Protein AF-A0A1I0RWL2-F1 (afdb_monomer)

Radius of gyration: 15.1 Å; Cα contacts (8 Å, |Δi|>4): 136; chains: 1; bounding box: 39×32×34 Å

Mean predicted aligned error: 8.15 Å

pLDDT: mean 79.12, std 17.69, range [33.78, 93.69]

Structure (mmCIF, N/CA/C/O backbone):
data_AF-A0A1I0RWL2-F1
#
_entry.id   AF-A0A1I0RWL2-F1
#
loop_
_atom_site.group_PDB
_atom_site.id
_atom_site.type_symbol
_atom_site.label_atom_id
_atom_site.label_alt_id
_atom_site.label_comp_id
_atom_site.label_asym_id
_atom_site.label_entity_id
_atom_site.label_seq_id
_atom_site.pdbx_PDB_ins_code
_atom_site.Cartn_x
_atom_site.Cartn_y
_atom_site.Cartn_z
_atom_site.occupancy
_atom_site.B_iso_or_equiv
_atom_site.auth_seq_id
_atom_site.auth_comp_id
_atom_site.auth_asym_id
_atom_site.auth_atom_id
_atom_site.pdbx_PDB_model_num
ATOM 1 N N . MET A 1 1 ? -4.035 4.184 11.858 1.00 72.19 1 MET A N 1
ATOM 2 C CA . MET A 1 1 ? -5.159 3.226 11.828 1.00 72.19 1 MET A CA 1
ATOM 3 C C . MET A 1 1 ? -6.503 3.917 11.755 1.00 72.19 1 MET A C 1
ATOM 5 O O . MET A 1 1 ? -7.321 3.456 10.974 1.00 72.19 1 MET A O 1
ATOM 9 N N . GLU A 1 2 ? -6.688 5.048 12.435 1.00 80.25 2 GLU A N 1
ATOM 10 C CA . GLU A 1 2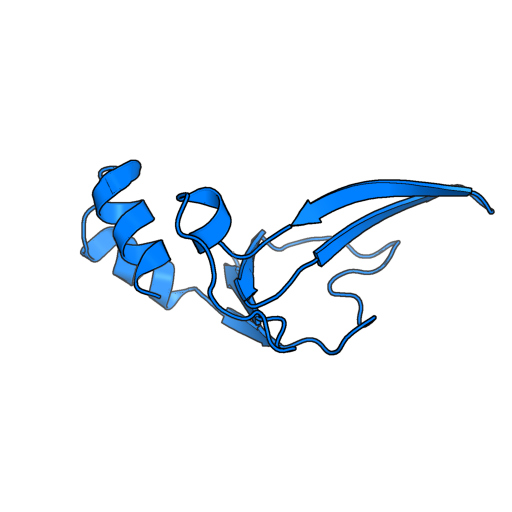 ? -7.888 5.895 12.310 1.00 80.25 2 GLU A CA 1
ATOM 11 C C . GLU A 1 2 ? -8.362 6.115 10.867 1.00 80.25 2 GLU A C 1
ATOM 13 O O . GLU A 1 2 ? -9.525 5.894 10.557 1.00 80.25 2 GLU A O 1
ATOM 18 N N . SER A 1 3 ? -7.453 6.442 9.943 1.00 80.88 3 SER A N 1
ATOM 19 C CA . SER A 1 3 ? -7.794 6.644 8.528 1.00 80.88 3 SER A CA 1
ATOM 20 C C . SER A 1 3 ? -8.419 5.408 7.865 1.00 80.88 3 SER A C 1
ATOM 22 O O . SER A 1 3 ? -9.293 5.543 7.019 1.00 80.88 3 SER A O 1
ATOM 24 N N . LEU A 1 4 ? -8.012 4.194 8.248 1.00 83.19 4 LEU A N 1
ATOM 25 C CA . LEU A 1 4 ? -8.606 2.963 7.714 1.00 83.19 4 LEU A CA 1
ATOM 26 C C . LEU A 1 4 ? -9.983 2.693 8.307 1.00 83.19 4 LEU A C 1
ATOM 28 O O . LEU A 1 4 ? -10.878 2.298 7.570 1.00 83.19 4 LEU A O 1
ATOM 32 N N . ILE A 1 5 ? -10.161 2.936 9.606 1.00 86.44 5 ILE A N 1
ATOM 33 C CA . ILE A 1 5 ? -11.477 2.830 10.246 1.00 86.44 5 ILE A CA 1
ATOM 34 C C . ILE A 1 5 ? -12.437 3.817 9.576 1.00 86.44 5 ILE A C 1
ATOM 36 O O . ILE A 1 5 ? -13.505 3.417 9.126 1.00 86.44 5 ILE A O 1
ATO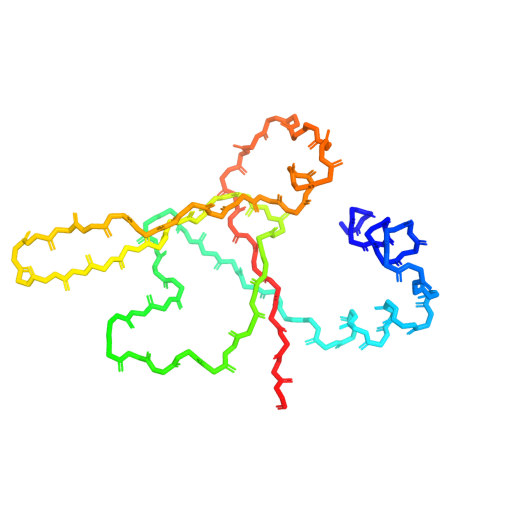M 40 N N . ALA A 1 6 ? -12.012 5.073 9.404 1.00 85.56 6 ALA A N 1
ATOM 41 C CA . ALA A 1 6 ? -12.788 6.112 8.733 1.00 85.56 6 ALA A CA 1
ATOM 42 C C . ALA A 1 6 ? -13.119 5.767 7.270 1.00 85.56 6 ALA A C 1
ATOM 44 O O . ALA A 1 6 ? -14.209 6.082 6.793 1.00 85.56 6 ALA A O 1
ATOM 45 N N . LEU A 1 7 ? -12.208 5.103 6.550 1.00 85.56 7 LEU A N 1
ATOM 46 C CA . LEU A 1 7 ? -12.488 4.596 5.208 1.00 85.56 7 LEU A CA 1
ATOM 47 C C . LEU A 1 7 ? -13.598 3.534 5.246 1.00 85.56 7 LEU A C 1
ATOM 49 O O . LEU A 1 7 ? -14.560 3.637 4.488 1.00 85.56 7 LEU A O 1
ATOM 53 N N . PHE A 1 8 ? -13.481 2.538 6.126 1.00 88.50 8 PHE A N 1
ATOM 54 C CA . PHE A 1 8 ? -14.438 1.434 6.226 1.00 88.50 8 PHE A CA 1
ATOM 55 C C . PHE A 1 8 ? -15.831 1.928 6.616 1.00 88.50 8 PHE A C 1
ATOM 57 O O . PHE A 1 8 ? -16.789 1.701 5.878 1.00 88.50 8 PHE A O 1
ATOM 64 N N . THR A 1 9 ? -15.927 2.665 7.720 1.00 87.56 9 THR A N 1
ATOM 65 C CA . THR A 1 9 ? -17.213 3.088 8.284 1.00 87.56 9 THR A CA 1
ATOM 66 C C . THR A 1 9 ? -17.804 4.297 7.577 1.00 87.56 9 THR A C 1
ATOM 68 O O . THR A 1 9 ? -19.017 4.380 7.413 1.00 87.56 9 THR A O 1
ATOM 71 N N . GLY A 1 10 ? -16.967 5.223 7.108 1.00 85.62 10 GLY A N 1
ATOM 72 C CA . GLY A 1 10 ? -17.426 6.476 6.514 1.00 85.62 10 GLY A CA 1
ATOM 73 C C . GLY A 1 10 ? -17.626 6.424 5.001 1.00 85.62 10 GLY A C 1
ATOM 74 O O . GLY A 1 10 ? -18.580 7.004 4.490 1.00 85.62 10 GLY A O 1
ATOM 75 N N . LYS A 1 11 ? -16.722 5.774 4.259 1.00 84.94 11 LYS A N 1
ATOM 76 C CA . LYS A 1 11 ? -16.737 5.796 2.781 1.00 84.94 11 LYS A CA 1
ATOM 77 C C . LYS A 1 11 ? -17.275 4.513 2.168 1.00 84.94 11 LYS A C 1
ATOM 79 O O . LYS A 1 11 ? -17.933 4.580 1.136 1.00 84.94 11 LYS A O 1
ATOM 84 N N . LEU A 1 12 ? -16.974 3.368 2.775 1.00 88.25 12 LEU A N 1
ATOM 85 C CA . LEU A 1 12 ? -17.364 2.060 2.248 1.00 88.25 12 LEU A CA 1
ATOM 86 C C . LEU A 1 12 ? -18.694 1.557 2.823 1.00 88.25 12 LEU A C 1
ATOM 88 O O . LEU A 1 12 ? -19.232 0.581 2.310 1.00 88.25 12 LEU A O 1
ATOM 92 N N . GLY A 1 13 ? -19.225 2.209 3.865 1.00 90.31 13 GLY A N 1
ATOM 93 C CA . GLY A 1 13 ? -20.468 1.798 4.526 1.00 90.31 13 GLY A CA 1
ATOM 94 C C . GLY A 1 13 ? -20.359 0.444 5.235 1.00 90.31 13 GLY A C 1
ATOM 95 O O . GLY A 1 13 ? -21.364 -0.237 5.414 1.00 90.31 13 GLY A O 1
ATOM 96 N N . LEU A 1 14 ? -19.141 0.036 5.601 1.00 93.69 14 LEU A N 1
ATOM 97 C CA . LEU A 1 14 ? -18.860 -1.204 6.316 1.00 93.69 14 LEU A CA 1
ATOM 98 C C . LEU A 1 14 ? -18.849 -0.947 7.821 1.00 93.69 14 LEU A C 1
ATOM 100 O O . LEU A 1 14 ? -18.351 0.077 8.279 1.00 93.69 14 LEU A O 1
ATOM 104 N N . ASP A 1 15 ? -19.364 -1.886 8.605 1.00 93.12 15 ASP A N 1
ATOM 105 C CA . ASP A 1 15 ? -19.355 -1.749 10.061 1.00 93.12 15 ASP A CA 1
ATOM 106 C C . ASP A 1 15 ? -17.993 -2.103 10.695 1.00 93.12 15 ASP A C 1
ATOM 108 O O . ASP A 1 15 ? -17.024 -2.509 10.041 1.00 93.12 15 ASP A O 1
ATOM 112 N N . GLN A 1 16 ? -17.944 -1.958 12.018 1.00 89.94 16 GLN A N 1
ATOM 113 C CA . GLN A 1 16 ? -16.773 -2.253 12.833 1.00 89.94 16 GLN A CA 1
ATOM 114 C C . GLN A 1 16 ? -16.330 -3.726 12.743 1.00 89.94 16 GLN A C 1
ATOM 116 O O . GLN A 1 16 ? -15.130 -3.993 12.684 1.00 89.94 16 GLN A O 1
ATOM 121 N N . ASN A 1 17 ? -17.259 -4.684 12.657 1.00 93.69 17 ASN A N 1
ATOM 122 C CA . ASN A 1 17 ? -16.921 -6.109 12.569 1.00 93.69 17 ASN A CA 1
ATOM 123 C C . ASN A 1 17 ? -16.214 -6.440 11.248 1.00 93.69 17 ASN A C 1
ATOM 125 O O . ASN A 1 17 ? -15.272 -7.243 11.224 1.00 93.69 17 ASN A O 1
ATOM 129 N N . HIS A 1 18 ? -16.630 -5.813 10.143 1.00 93.06 18 HIS A N 1
ATOM 130 C CA . HIS A 1 18 ? -15.935 -5.943 8.860 1.00 93.06 18 HIS A CA 1
ATOM 131 C C . HIS A 1 18 ? -14.505 -5.405 8.953 1.00 93.06 18 HIS A C 1
ATOM 133 O O . HIS A 1 18 ? -13.570 -6.050 8.468 1.00 93.06 18 HIS A O 1
ATOM 139 N N . PHE A 1 19 ? -14.322 -4.251 9.604 1.00 90.88 19 PHE A N 1
ATOM 140 C CA . PHE A 1 19 ? -12.997 -3.682 9.831 1.00 90.88 19 PHE A CA 1
ATOM 141 C C . PHE A 1 19 ? -12.124 -4.599 10.694 1.00 90.88 19 PHE A C 1
ATOM 143 O O . PHE A 1 19 ? -10.984 -4.859 10.323 1.00 90.88 19 PHE A O 1
ATOM 150 N N . GLU A 1 20 ? -12.638 -5.142 11.795 1.00 92.19 20 GLU A N 1
ATOM 151 C CA . GLU A 1 20 ? -11.885 -6.049 12.672 1.00 92.19 20 GLU A CA 1
ATOM 152 C C . GLU A 1 20 ? -11.473 -7.334 11.950 1.00 92.19 20 GLU A C 1
ATOM 154 O O . GLU A 1 20 ? -10.323 -7.769 12.037 1.00 92.19 20 GLU A O 1
ATOM 159 N N . THR A 1 21 ? -12.379 -7.892 11.146 1.00 92.44 21 THR A N 1
ATOM 160 C CA . THR A 1 21 ? -12.128 -9.073 10.310 1.00 92.44 21 THR A CA 1
ATOM 161 C C . THR A 1 21 ? -11.039 -8.818 9.264 1.00 92.44 21 THR A C 1
ATOM 163 O O . THR A 1 21 ? -10.215 -9.695 8.975 1.00 92.44 21 THR A O 1
ATOM 166 N N . PHE A 1 22 ? -11.027 -7.620 8.680 1.00 90.00 22 PHE A N 1
ATOM 167 C CA . PHE A 1 22 ? -9.977 -7.171 7.772 1.00 90.00 22 PHE A CA 1
ATOM 168 C C . PHE A 1 22 ? -8.656 -6.970 8.522 1.00 90.00 22 PHE A C 1
ATOM 170 O O . PHE A 1 22 ? -7.635 -7.541 8.137 1.00 90.00 22 PHE A O 1
ATOM 177 N N . TYR A 1 23 ? -8.693 -6.224 9.627 1.00 88.56 23 TYR A N 1
ATOM 178 C CA . TYR A 1 23 ? -7.542 -5.867 10.448 1.00 88.56 23 TYR A CA 1
ATOM 179 C C . TYR A 1 23 ? -6.829 -7.092 11.025 1.00 88.56 23 TYR A C 1
ATOM 181 O O . TYR A 1 23 ? -5.605 -7.132 11.054 1.00 88.56 23 TYR A O 1
ATOM 189 N N . ALA A 1 24 ? -7.555 -8.144 11.398 1.00 91.31 24 ALA A N 1
ATOM 190 C CA . ALA A 1 24 ? -6.955 -9.379 11.899 1.00 91.31 24 ALA A CA 1
ATOM 191 C C . ALA A 1 24 ? -6.060 -10.102 10.869 1.00 91.31 24 ALA A C 1
ATOM 193 O O . ALA A 1 24 ? -5.190 -10.885 11.248 1.00 91.31 24 ALA A O 1
ATOM 194 N N . ARG A 1 25 ? -6.250 -9.855 9.564 1.00 90.31 25 ARG A N 1
ATOM 195 C CA . ARG A 1 25 ? -5.459 -10.477 8.481 1.00 90.31 25 ARG A CA 1
ATOM 196 C C . ARG A 1 25 ? -4.278 -9.630 8.023 1.00 90.31 25 ARG A C 1
ATOM 198 O O . ARG A 1 25 ? -3.473 -10.087 7.211 1.00 90.31 25 ARG A O 1
ATOM 205 N N . LEU A 1 26 ? -4.189 -8.407 8.525 1.00 88.25 26 LEU A N 1
ATOM 206 C CA . LEU A 1 26 ? -3.204 -7.425 8.127 1.00 88.25 26 LEU A CA 1
ATOM 207 C C . LEU A 1 26 ? -1.820 -7.758 8.687 1.00 88.25 26 LEU A C 1
ATOM 209 O O . LEU A 1 26 ? -1.627 -7.917 9.890 1.00 88.25 26 LEU A O 1
ATOM 213 N N . LYS A 1 27 ? -0.824 -7.807 7.801 1.00 88.81 27 LYS A N 1
ATOM 214 C CA . LYS A 1 27 ? 0.586 -7.973 8.168 1.00 88.81 27 LYS A CA 1
ATOM 215 C C . LYS A 1 27 ? 1.392 -6.742 7.835 1.00 88.81 27 LYS A C 1
ATOM 217 O O . LYS A 1 27 ? 1.438 -6.332 6.681 1.00 88.81 27 LYS A O 1
ATOM 222 N N . THR A 1 28 ? 2.092 -6.227 8.831 1.00 89.06 28 THR A N 1
ATOM 223 C CA . THR A 1 28 ? 2.900 -5.024 8.696 1.00 89.06 28 THR A CA 1
ATOM 224 C C . THR A 1 28 ? 4.313 -5.338 8.197 1.00 89.06 28 THR A C 1
ATOM 226 O O . THR A 1 28 ? 5.004 -6.175 8.776 1.00 89.06 28 THR A O 1
ATOM 229 N N . LYS A 1 29 ? 4.779 -4.647 7.151 1.00 88.62 29 LYS A N 1
ATOM 230 C CA . LYS A 1 29 ? 6.150 -4.745 6.629 1.00 88.62 29 LYS A CA 1
ATOM 231 C C . LYS A 1 29 ? 6.799 -3.368 6.547 1.00 88.62 29 LYS A C 1
ATOM 233 O O . LYS A 1 29 ? 6.289 -2.480 5.868 1.00 88.62 29 LYS A O 1
ATOM 238 N N . SER A 1 30 ? 7.946 -3.231 7.209 1.00 91.25 30 SER A N 1
ATOM 239 C CA . SER A 1 30 ? 8.761 -2.016 7.181 1.00 91.25 30 SER A CA 1
ATOM 240 C C . SER A 1 30 ? 9.895 -2.142 6.172 1.00 91.25 30 SER A C 1
ATOM 242 O O . SER A 1 30 ? 10.600 -3.148 6.175 1.00 91.25 30 SER A O 1
ATOM 244 N N . LEU A 1 31 ? 10.086 -1.125 5.329 1.00 89.81 31 LEU A N 1
ATOM 245 C CA . LEU A 1 31 ? 11.151 -1.091 4.317 1.00 89.81 31 LEU A CA 1
ATOM 246 C C . LEU A 1 31 ? 12.001 0.177 4.429 1.00 89.81 31 LEU A C 1
ATOM 248 O O . LEU A 1 31 ? 11.490 1.275 4.673 1.00 89.81 31 LEU A O 1
ATOM 252 N N . LYS A 1 32 ? 13.308 0.049 4.194 1.00 92.06 32 LYS A N 1
ATOM 253 C CA . LYS A 1 32 ? 14.227 1.193 4.136 1.00 92.06 32 LYS A CA 1
ATOM 254 C C . LYS A 1 32 ? 14.067 1.963 2.821 1.00 92.06 32 LYS A C 1
ATOM 256 O O . LYS A 1 32 ? 13.521 1.484 1.823 1.00 92.06 32 LYS A O 1
ATOM 261 N N . LYS A 1 33 ? 14.563 3.204 2.788 1.00 88.19 33 LYS A N 1
ATOM 262 C CA . LYS A 1 33 ? 14.617 3.991 1.545 1.00 88.19 33 LYS A CA 1
ATOM 263 C C . LYS A 1 33 ? 15.417 3.213 0.489 1.00 88.19 33 LYS A C 1
ATOM 265 O O . LYS A 1 33 ? 16.486 2.702 0.794 1.00 88.19 33 LYS A O 1
ATOM 270 N N . LYS A 1 34 ? 14.901 3.178 -0.746 1.00 87.81 34 LYS A N 1
ATOM 271 C CA . LYS A 1 34 ? 15.429 2.407 -1.892 1.00 87.81 34 LYS A CA 1
ATOM 272 C C . LYS A 1 34 ? 15.337 0.877 -1.766 1.00 87.81 34 LYS A C 1
ATOM 274 O O . LYS A 1 34 ? 15.759 0.180 -2.681 1.00 87.81 34 LYS A O 1
ATOM 279 N N . GLU A 1 35 ? 14.745 0.345 -0.700 1.00 91.75 35 GLU A N 1
ATOM 280 C CA . GLU A 1 35 ? 14.452 -1.084 -0.613 1.00 91.75 35 GLU A CA 1
ATOM 281 C C . GLU A 1 35 ? 13.213 -1.431 -1.453 1.00 91.75 35 GLU A C 1
ATOM 283 O O . GLU A 1 35 ? 12.228 -0.685 -1.475 1.00 91.75 35 GLU A O 1
ATOM 288 N N . SER A 1 36 ? 13.286 -2.549 -2.178 1.00 88.88 36 SER A N 1
ATOM 289 C CA . SER A 1 36 ? 12.221 -3.007 -3.074 1.00 88.88 36 SER A CA 1
ATOM 290 C C . SER A 1 36 ? 11.251 -3.918 -2.331 1.00 88.88 36 SER A C 1
ATOM 292 O O . SER A 1 36 ? 11.670 -4.891 -1.707 1.00 88.88 36 SER A O 1
ATOM 294 N N . LEU A 1 37 ? 9.955 -3.617 -2.421 1.00 90.00 37 LEU A N 1
ATOM 295 C CA . LEU A 1 37 ? 8.900 -4.476 -1.881 1.00 90.00 37 LEU A CA 1
ATOM 296 C C . LEU A 1 37 ? 8.754 -5.764 -2.699 1.00 90.00 37 LEU A C 1
ATOM 298 O O . LEU A 1 37 ? 8.680 -6.856 -2.140 1.00 90.00 37 LEU A O 1
ATOM 302 N N . ILE A 1 38 ? 8.736 -5.598 -4.017 1.00 89.31 38 ILE A N 1
ATOM 303 C CA . ILE A 1 38 ? 8.732 -6.653 -5.018 1.00 89.31 38 ILE A CA 1
ATOM 304 C C . ILE A 1 38 ? 9.835 -6.346 -6.026 1.00 89.31 38 ILE A C 1
ATOM 306 O O . ILE A 1 38 ? 10.191 -5.182 -6.224 1.00 89.31 38 ILE A O 1
ATOM 310 N N . ARG A 1 39 ? 10.417 -7.390 -6.607 1.00 87.06 39 ARG A N 1
ATOM 311 C CA . ARG A 1 39 ? 11.459 -7.280 -7.626 1.00 87.06 39 ARG A CA 1
ATOM 312 C C . ARG A 1 39 ? 10.942 -7.835 -8.944 1.00 87.06 39 ARG A C 1
ATOM 314 O O . ARG A 1 39 ? 10.024 -8.651 -8.951 1.00 87.06 39 ARG A O 1
ATOM 321 N N . GLU A 1 40 ? 11.549 -7.389 -10.033 1.00 85.50 40 GLU A N 1
ATOM 322 C CA . GLU A 1 40 ? 11.315 -7.945 -11.362 1.00 85.50 40 GLU A CA 1
ATOM 323 C C . GLU A 1 40 ? 11.459 -9.476 -11.351 1.00 85.50 40 GLU A C 1
ATOM 325 O O . GLU A 1 40 ? 12.297 -10.026 -10.633 1.00 85.50 40 GLU A O 1
ATOM 330 N N . GLY A 1 41 ? 10.584 -10.160 -12.090 1.00 86.50 41 GLY A N 1
ATOM 331 C CA . GLY A 1 41 ? 10.519 -11.622 -12.135 1.00 86.50 41 GLY A CA 1
ATOM 332 C C . GLY A 1 41 ? 9.841 -12.287 -10.928 1.00 86.50 41 GLY A C 1
ATOM 333 O O . GLY A 1 41 ? 9.558 -13.481 -10.987 1.00 86.50 41 GLY A O 1
ATOM 334 N N . ALA A 1 42 ? 9.535 -11.558 -9.848 1.00 87.38 42 ALA A N 1
ATOM 335 C CA . ALA A 1 42 ? 8.792 -12.113 -8.719 1.00 87.38 42 ALA A CA 1
ATOM 336 C C . ALA A 1 42 ? 7.275 -12.056 -8.954 1.00 87.38 42 ALA A C 1
ATOM 338 O O . ALA A 1 42 ? 6.735 -11.051 -9.415 1.00 87.38 42 ALA A O 1
ATOM 339 N N . VAL A 1 43 ? 6.569 -13.115 -8.557 1.00 88.25 43 VAL A N 1
ATOM 340 C CA . VAL A 1 43 ? 5.101 -13.124 -8.547 1.00 88.25 43 VAL A CA 1
ATOM 341 C C . VAL A 1 43 ? 4.599 -12.287 -7.370 1.00 88.25 43 VAL A C 1
ATOM 343 O O . VAL A 1 43 ? 4.908 -12.579 -6.213 1.00 88.25 43 VAL A O 1
ATOM 346 N N . CYS A 1 44 ? 3.796 -11.259 -7.656 1.00 84.75 44 CYS A N 1
ATOM 347 C CA . CYS A 1 44 ? 3.063 -10.524 -6.629 1.00 84.75 44 CYS A CA 1
ATOM 348 C C . CYS A 1 44 ? 1.839 -11.340 -6.214 1.00 84.75 44 CYS A C 1
ATOM 350 O O . CYS A 1 44 ? 0.827 -11.341 -6.909 1.00 84.75 44 CYS A O 1
ATOM 352 N N . ASN A 1 45 ? 1.917 -12.043 -5.090 1.00 87.56 45 ASN A N 1
ATOM 353 C CA . ASN A 1 45 ? 0.780 -12.784 -4.546 1.00 87.56 45 ASN A CA 1
ATOM 354 C C . ASN A 1 45 ? 0.020 -11.989 -3.480 1.00 87.56 45 ASN A C 1
ATOM 356 O O . ASN A 1 45 ? -0.721 -12.593 -2.711 1.00 87.56 45 ASN A O 1
ATOM 360 N N . PHE A 1 46 ? 0.219 -10.664 -3.431 1.00 85.62 46 PHE A N 1
ATOM 361 C CA . PHE A 1 46 ? -0.116 -9.855 -2.276 1.00 85.62 46 PHE A CA 1
ATOM 362 C C . PHE A 1 46 ? -0.836 -8.537 -2.619 1.00 85.62 46 PHE A C 1
ATOM 364 O O . PHE A 1 46 ? -0.553 -7.927 -3.644 1.00 85.62 46 PHE A O 1
ATOM 371 N N . ILE A 1 47 ? -1.737 -8.059 -1.747 1.00 85.69 47 ILE A N 1
ATOM 372 C CA . ILE A 1 47 ? -2.356 -6.722 -1.843 1.00 85.69 47 ILE A CA 1
ATOM 373 C C . ILE A 1 47 ? -1.887 -5.878 -0.667 1.00 85.69 47 ILE A C 1
ATOM 375 O O . ILE A 1 47 ? -2.097 -6.259 0.484 1.00 85.69 47 ILE A O 1
ATOM 379 N N . ALA A 1 48 ? -1.278 -4.729 -0.947 1.00 87.06 48 ALA A N 1
ATOM 380 C CA . ALA A 1 48 ? -0.794 -3.835 0.091 1.00 87.06 48 ALA A CA 1
ATOM 381 C C . ALA A 1 48 ? -1.212 -2.388 -0.152 1.00 87.06 48 ALA A C 1
ATOM 383 O O . ALA A 1 48 ? -1.324 -1.936 -1.289 1.00 87.06 48 ALA A O 1
ATOM 384 N N . PHE A 1 49 ? -1.373 -1.658 0.944 1.00 87.12 49 PHE A N 1
ATOM 385 C CA . PHE A 1 49 ? -1.488 -0.206 0.947 1.00 87.12 49 PHE A CA 1
ATOM 386 C C . PHE A 1 49 ? -0.360 0.394 1.786 1.00 87.12 49 PHE A C 1
ATOM 388 O O . PHE A 1 49 ? 0.222 -0.274 2.647 1.00 87.12 49 PHE A O 1
ATOM 395 N N . VAL A 1 50 ? -0.053 1.664 1.535 1.00 87.94 50 VAL A N 1
ATOM 396 C CA . VAL A 1 50 ? 0.945 2.409 2.300 1.00 87.94 50 VAL A CA 1
ATOM 397 C C . VAL A 1 50 ? 0.264 2.981 3.538 1.00 87.94 50 VAL A C 1
ATOM 399 O O . VAL A 1 50 ? -0.663 3.782 3.442 1.00 87.94 50 VAL A O 1
ATOM 402 N N . SER A 1 51 ? 0.704 2.569 4.719 1.00 85.25 51 SER A N 1
ATOM 403 C CA . SER A 1 51 ? 0.244 3.159 5.978 1.00 85.25 51 SER A CA 1
ATOM 404 C C . SER A 1 51 ? 1.135 4.309 6.448 1.00 85.25 51 SER A C 1
ATOM 406 O O . SER A 1 51 ? 0.697 5.113 7.261 1.00 85.25 51 SER A O 1
ATOM 408 N N . SER A 1 52 ? 2.371 4.402 5.948 1.00 86.12 52 SER A N 1
ATOM 409 C CA . SER A 1 52 ? 3.241 5.575 6.095 1.00 86.12 52 SER A CA 1
ATOM 410 C C . SER A 1 52 ? 4.323 5.578 5.013 1.00 86.12 52 SER A C 1
ATOM 412 O O . SER A 1 52 ? 4.776 4.510 4.589 1.00 86.12 52 SER A O 1
ATOM 414 N N . GLY A 1 53 ? 4.735 6.766 4.563 1.00 87.38 53 GLY A N 1
ATOM 415 C CA . GLY A 1 53 ? 5.778 6.966 3.556 1.00 87.38 53 GLY A CA 1
ATOM 416 C C . GLY A 1 53 ? 5.265 7.004 2.112 1.00 87.38 53 GLY A C 1
ATOM 417 O O . GLY A 1 53 ? 4.134 7.395 1.843 1.00 87.38 53 GLY A O 1
ATOM 418 N N . THR A 1 54 ? 6.132 6.636 1.163 1.00 88.75 54 THR A N 1
ATOM 419 C CA . T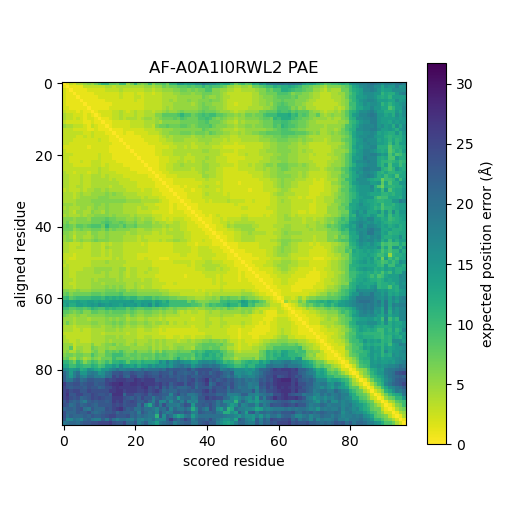HR A 1 54 ? 5.825 6.687 -0.278 1.00 88.75 54 THR A CA 1
ATOM 420 C C . THR A 1 54 ? 6.501 5.541 -1.025 1.00 88.75 54 THR A C 1
ATOM 422 O O . THR A 1 54 ? 7.668 5.199 -0.767 1.00 88.75 54 THR A O 1
ATOM 425 N N . PHE A 1 55 ? 5.788 4.964 -1.985 1.00 90.94 55 PHE A N 1
ATOM 426 C CA . PHE A 1 55 ? 6.310 3.997 -2.944 1.00 90.94 55 PHE A CA 1
ATOM 427 C C . PHE A 1 55 ? 6.221 4.528 -4.365 1.00 90.94 55 PHE A C 1
ATOM 429 O O . PHE A 1 55 ? 5.435 5.413 -4.670 1.00 90.94 55 PHE A O 1
ATOM 436 N N . ARG A 1 56 ? 7.056 3.954 -5.223 1.00 91.44 56 ARG A N 1
ATOM 437 C CA . ARG A 1 56 ? 7.050 4.172 -6.663 1.00 91.44 56 ARG A CA 1
ATOM 438 C C . ARG A 1 56 ? 7.074 2.801 -7.319 1.00 91.44 56 ARG A C 1
ATOM 440 O O . ARG A 1 56 ? 7.952 2.007 -6.966 1.00 91.44 56 ARG A O 1
ATOM 447 N N . SER A 1 57 ? 6.148 2.529 -8.230 1.00 90.56 57 SER A N 1
ATOM 448 C CA . SER A 1 57 ? 6.266 1.415 -9.172 1.00 90.56 57 SER A CA 1
ATOM 449 C C . SER A 1 57 ? 6.847 1.929 -10.482 1.00 90.56 57 SER A C 1
ATOM 451 O O . SER A 1 57 ? 6.585 3.052 -10.914 1.00 90.56 57 SER A O 1
ATOM 453 N N . TYR A 1 58 ? 7.687 1.112 -11.096 1.00 89.88 58 TYR A N 1
ATOM 454 C CA . TYR A 1 58 ? 8.297 1.400 -12.382 1.00 89.88 58 TYR A CA 1
ATOM 455 C C . TYR A 1 58 ? 8.454 0.093 -13.150 1.00 89.88 58 TYR A C 1
ATOM 457 O O . TYR A 1 58 ? 8.553 -0.978 -12.545 1.00 89.88 58 TYR A O 1
ATOM 465 N N . ILE A 1 59 ? 8.458 0.199 -14.471 1.00 87.75 59 ILE A N 1
ATOM 466 C CA . ILE A 1 59 ? 8.714 -0.898 -15.398 1.00 87.75 59 ILE A CA 1
ATOM 467 C C . ILE A 1 59 ? 10.048 -0.601 -16.068 1.00 87.75 59 ILE A C 1
ATOM 469 O O . ILE A 1 59 ? 10.303 0.534 -16.477 1.00 87.75 59 ILE A O 1
ATOM 473 N N . ARG A 1 60 ? 10.902 -1.616 -16.158 1.00 86.31 60 ARG A N 1
ATOM 474 C CA . ARG A 1 60 ? 12.163 -1.532 -16.884 1.00 86.31 60 ARG A CA 1
ATOM 475 C C . ARG A 1 60 ? 12.040 -2.302 -18.190 1.00 86.31 60 ARG A C 1
ATOM 477 O O . ARG A 1 60 ? 11.539 -3.423 -18.190 1.00 86.31 60 ARG A O 1
ATOM 484 N N . ASN A 1 61 ? 12.499 -1.700 -19.278 1.00 86.44 61 ASN A N 1
ATOM 485 C CA . ASN A 1 61 ? 12.653 -2.357 -20.567 1.00 86.44 61 ASN A CA 1
ATOM 486 C C . ASN A 1 61 ? 14.072 -2.078 -21.072 1.00 86.44 61 ASN A C 1
ATOM 488 O O . ASN A 1 61 ? 14.367 -0.968 -21.503 1.00 86.44 61 ASN A O 1
ATOM 492 N N . ASN A 1 62 ? 14.959 -3.072 -20.983 1.00 86.31 62 ASN A N 1
ATOM 493 C CA . ASN A 1 62 ? 16.395 -2.910 -21.231 1.00 86.31 62 ASN A CA 1
ATOM 494 C C . ASN A 1 62 ? 17.010 -1.783 -20.372 1.00 86.31 62 ASN A C 1
ATOM 496 O O . ASN A 1 62 ? 17.034 -1.896 -19.144 1.00 86.31 62 ASN A O 1
ATOM 500 N N . GLU A 1 63 ? 17.512 -0.718 -21.004 1.00 87.12 63 GLU A N 1
ATOM 501 C CA . GLU A 1 63 ? 18.106 0.447 -20.333 1.00 87.12 63 GLU A CA 1
ATOM 502 C C . GLU A 1 63 ? 17.070 1.513 -19.947 1.00 87.12 63 GLU A C 1
ATOM 504 O O . GLU A 1 63 ? 17.354 2.364 -19.102 1.00 87.12 63 GLU A O 1
ATOM 509 N N . ASP A 1 64 ? 15.855 1.438 -20.495 1.00 91.25 64 ASP A N 1
ATOM 510 C CA . ASP A 1 64 ? 14.808 2.418 -20.235 1.00 91.25 64 ASP A CA 1
ATOM 511 C C . ASP A 1 64 ? 14.012 2.077 -18.967 1.00 91.25 64 ASP A C 1
ATOM 513 O O . ASP A 1 64 ? 13.607 0.933 -18.726 1.00 91.25 64 ASP A O 1
ATOM 51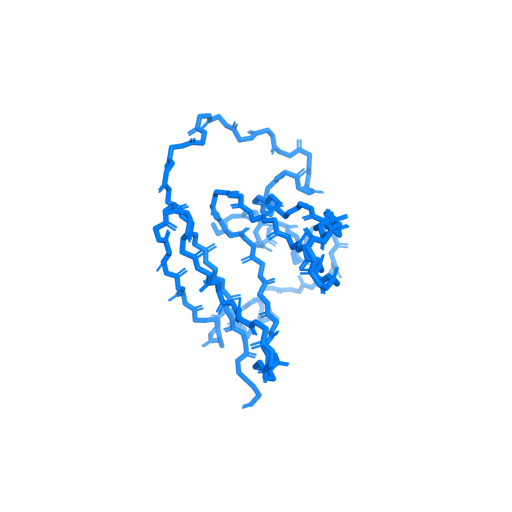7 N N . GLU A 1 65 ? 13.742 3.102 -18.156 1.00 90.94 65 GLU A N 1
ATOM 518 C CA . GLU A 1 65 ? 12.875 3.027 -16.980 1.00 90.94 65 GLU A CA 1
ATOM 519 C C . GLU A 1 65 ? 11.660 3.935 -17.171 1.00 90.94 65 GLU A C 1
ATOM 521 O O . GLU A 1 65 ? 11.783 5.151 -17.327 1.00 90.94 65 GLU A O 1
ATOM 526 N N . PHE A 1 66 ? 10.472 3.345 -17.070 1.00 89.56 66 PHE A N 1
ATOM 527 C CA . PHE A 1 66 ? 9.207 4.063 -17.122 1.00 89.56 66 PHE A CA 1
ATOM 528 C C . PHE A 1 66 ? 8.547 4.018 -15.749 1.00 89.56 66 PHE A C 1
ATOM 530 O O . PHE A 1 66 ? 8.252 2.947 -15.212 1.00 89.56 66 PHE A O 1
ATOM 537 N N . ASN A 1 67 ? 8.307 5.191 -15.162 1.00 90.31 67 ASN A N 1
ATOM 538 C CA . ASN A 1 67 ? 7.520 5.277 -13.937 1.00 90.31 67 ASN A CA 1
ATOM 539 C C . ASN A 1 67 ? 6.078 4.884 -14.254 1.00 90.31 67 ASN A C 1
ATOM 541 O O . ASN A 1 67 ? 5.469 5.453 -15.156 1.00 90.31 67 ASN A O 1
ATOM 545 N N . ASN A 1 68 ? 5.548 3.934 -13.493 1.00 87.44 68 ASN A N 1
ATOM 546 C CA . ASN A 1 68 ? 4.172 3.491 -13.639 1.00 87.44 68 ASN A CA 1
ATOM 547 C C . ASN A 1 68 ? 3.258 4.256 -12.678 1.00 87.44 68 ASN A C 1
ATOM 549 O O . ASN A 1 68 ? 2.247 4.798 -13.106 1.00 87.44 68 ASN A O 1
ATOM 553 N N . ASP A 1 69 ? 3.619 4.329 -11.391 1.00 87.69 69 ASP A N 1
ATOM 554 C CA . ASP A 1 69 ? 2.778 4.990 -10.388 1.00 87.69 69 ASP A CA 1
ATOM 555 C C . ASP A 1 69 ? 3.554 5.395 -9.120 1.00 87.69 69 ASP A C 1
ATOM 557 O O . ASP A 1 69 ? 4.647 4.884 -8.835 1.00 87.69 69 ASP A O 1
ATOM 561 N N . PHE A 1 70 ? 2.954 6.280 -8.324 1.00 88.00 70 PHE A N 1
ATOM 562 C CA . PHE A 1 70 ? 3.387 6.654 -6.983 1.00 88.00 70 PHE A CA 1
ATOM 563 C C . PHE A 1 70 ? 2.272 6.390 -5.969 1.00 88.00 70 PHE A C 1
ATOM 565 O O . PHE A 1 70 ? 1.160 6.892 -6.091 1.00 88.00 70 PHE A O 1
ATOM 572 N N . TYR A 1 71 ? 2.604 5.654 -4.911 1.00 87.06 71 TYR A N 1
ATOM 573 C CA . TYR A 1 71 ? 1.664 5.310 -3.848 1.00 87.06 71 TYR A CA 1
ATOM 574 C C . TYR A 1 71 ? 1.999 6.092 -2.588 1.00 87.06 71 TYR A C 1
ATOM 576 O O . TYR A 1 71 ? 3.121 6.006 -2.072 1.00 87.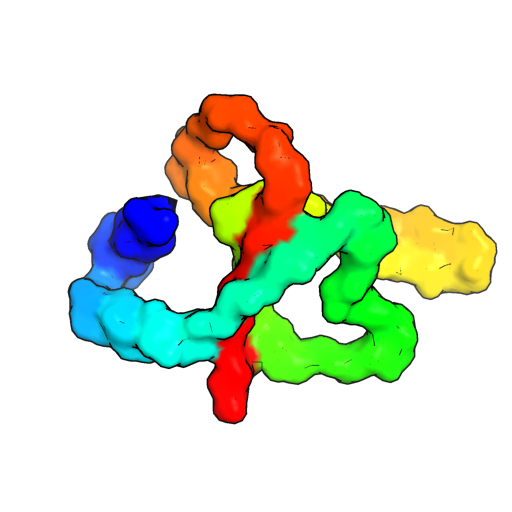06 71 TYR A O 1
ATOM 584 N N . PHE A 1 72 ? 1.012 6.820 -2.084 1.00 87.50 72 PHE A N 1
ATOM 585 C CA . PHE A 1 72 ? 1.101 7.610 -0.859 1.00 87.50 72 PHE A CA 1
ATOM 586 C C . PHE A 1 72 ? 0.352 6.930 0.277 1.00 87.50 72 PHE A C 1
ATOM 588 O O . PHE A 1 72 ? -0.346 5.937 0.069 1.00 87.50 72 PHE A O 1
ATOM 595 N N . ASP A 1 73 ? 0.526 7.450 1.487 1.00 8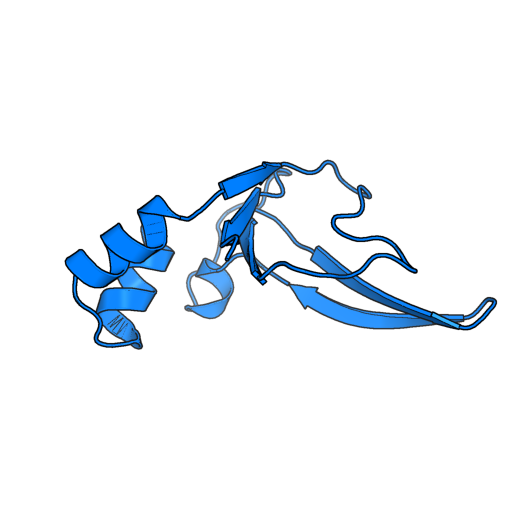5.69 73 ASP A N 1
ATOM 596 C CA . ASP A 1 73 ? -0.198 6.949 2.642 1.00 85.69 73 ASP A CA 1
ATOM 597 C C . ASP A 1 73 ? -1.721 7.049 2.441 1.00 85.69 73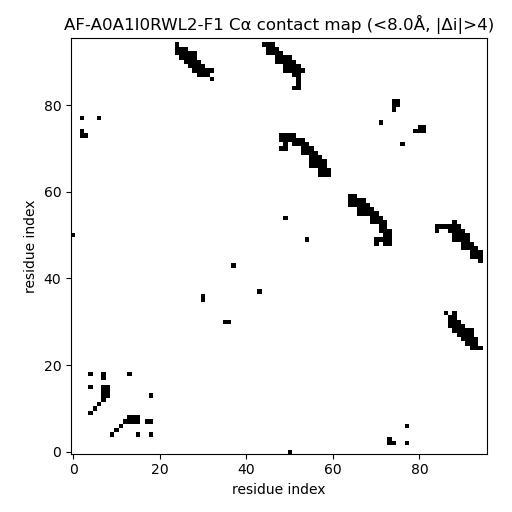 ASP A C 1
ATOM 599 O O . ASP A 1 73 ? -2.235 7.926 1.747 1.00 85.69 73 ASP A O 1
ATOM 603 N N . ILE A 1 74 ? -2.459 6.138 3.069 1.00 78.62 74 ILE A N 1
ATOM 604 C CA . ILE A 1 74 ? -3.915 6.055 2.920 1.00 78.62 74 ILE A CA 1
ATOM 605 C C . ILE A 1 74 ? -4.664 7.324 3.360 1.00 78.62 74 ILE A C 1
ATOM 607 O O . ILE A 1 74 ? -5.757 7.584 2.860 1.00 78.62 74 ILE A O 1
ATOM 611 N N . ALA A 1 75 ? -4.096 8.132 4.262 1.00 76.06 75 ALA A N 1
ATOM 612 C CA . ALA A 1 75 ? -4.725 9.375 4.696 1.00 76.06 75 ALA A CA 1
ATOM 613 C C . ALA A 1 75 ? -4.727 10.409 3.556 1.00 76.06 75 ALA A C 1
ATOM 615 O O . ALA A 1 75 ? -5.736 11.090 3.356 1.00 76.06 75 ALA A O 1
ATOM 616 N N . SER A 1 76 ? -3.674 10.424 2.730 1.00 74.00 76 SER A N 1
ATOM 617 C CA . SER A 1 76 ? -3.605 11.245 1.513 1.00 74.00 76 SER A CA 1
ATOM 618 C C . SER A 1 76 ? -4.773 10.973 0.549 1.00 74.00 76 SER A C 1
ATOM 620 O O . SER A 1 76 ? -5.341 11.915 -0.003 1.00 74.00 76 SER A O 1
ATOM 622 N N . TYR A 1 77 ? -5.212 9.716 0.398 1.00 69.12 77 TYR A N 1
ATOM 623 C CA . TYR A 1 77 ? -6.368 9.361 -0.448 1.00 69.12 77 TYR A CA 1
ATOM 624 C C . TYR A 1 77 ? -7.721 9.794 0.138 1.00 69.12 77 TYR A C 1
ATOM 626 O O . TYR A 1 77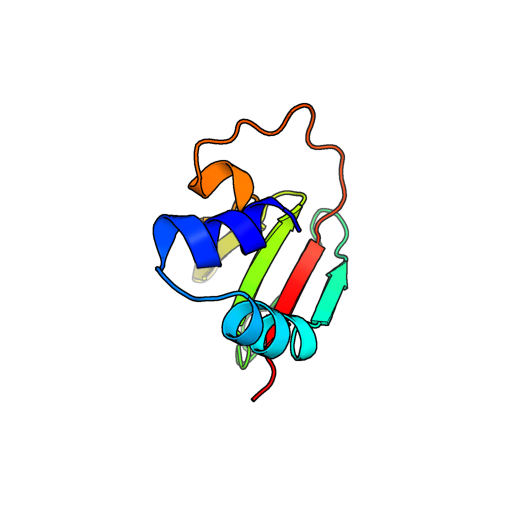 ? -8.707 9.896 -0.589 1.00 69.12 77 TYR A O 1
ATOM 634 N N . LEU A 1 78 ? -7.780 10.074 1.441 1.00 68.19 78 LEU A N 1
ATOM 635 C CA . LEU A 1 78 ? -8.969 10.594 2.119 1.00 68.19 78 LEU A CA 1
ATOM 636 C C . LEU A 1 78 ? -9.013 12.129 2.152 1.00 68.19 78 LEU A C 1
ATOM 638 O O . LEU A 1 78 ? -9.933 12.695 2.739 1.00 68.19 78 LEU A O 1
ATOM 642 N N . GLY A 1 79 ? -8.033 12.808 1.545 1.00 64.94 79 GLY A N 1
ATOM 643 C CA . GLY A 1 79 ? -7.894 14.264 1.622 1.00 64.94 79 GLY A CA 1
ATOM 644 C C . GLY A 1 79 ? -7.401 14.762 2.986 1.00 64.94 79 GLY A C 1
ATOM 645 O O . GLY A 1 79 ? -7.464 15.960 3.261 1.00 64.94 79 GLY A O 1
ATOM 646 N N . ILE A 1 80 ? -6.904 13.863 3.840 1.00 60.59 80 ILE A N 1
ATOM 647 C CA . ILE A 1 80 ? -6.295 14.198 5.127 1.00 60.59 80 ILE A CA 1
ATOM 648 C C . ILE A 1 80 ? -4.823 14.516 4.844 1.00 60.59 80 ILE A C 1
ATOM 650 O O . ILE A 1 80 ? -4.068 13.639 4.428 1.00 60.59 80 ILE A O 1
ATOM 654 N N . LYS A 1 81 ? -4.407 15.776 5.022 1.00 50.94 81 LYS A N 1
ATOM 655 C CA . LYS A 1 81 ? -3.011 16.186 4.800 1.00 50.94 81 LYS A CA 1
ATOM 656 C C . LYS A 1 81 ? -2.109 15.532 5.855 1.00 50.94 81 LYS A C 1
ATOM 658 O O . LYS A 1 81 ? -2.335 15.769 7.040 1.00 50.94 81 LYS A O 1
ATOM 663 N N . PRO A 1 82 ? -1.074 14.764 5.476 1.00 49.44 82 PRO A N 1
ATOM 664 C CA . PRO A 1 82 ? -0.112 14.272 6.447 1.00 49.44 82 PRO A CA 1
ATOM 665 C C . PRO A 1 82 ? 0.832 15.411 6.850 1.00 49.44 82 PRO A C 1
ATOM 667 O O . PRO A 1 82 ? 1.592 15.947 6.042 1.00 49.44 82 PRO A O 1
ATOM 670 N N . GLU A 1 83 ? 0.792 15.786 8.121 1.00 48.16 83 GLU A N 1
ATOM 671 C CA . GLU A 1 83 ? 1.772 16.678 8.727 1.00 48.16 83 GLU A CA 1
ATOM 672 C C . GLU A 1 83 ? 3.090 15.898 8.895 1.00 48.16 83 GLU A C 1
ATOM 674 O O . GLU A 1 83 ? 3.191 14.980 9.702 1.00 48.16 83 GLU A O 1
ATOM 679 N N . SER A 1 84 ? 4.123 16.260 8.129 1.00 38.56 84 SER A N 1
ATOM 680 C CA . SER A 1 84 ? 5.520 15.826 8.346 1.00 38.56 84 SER A CA 1
ATOM 681 C C . SER A 1 84 ? 5.826 14.327 8.118 1.00 38.56 84 SER A C 1
ATOM 683 O O . SER A 1 84 ? 6.124 13.576 9.047 1.00 38.56 84 SER A O 1
ATOM 685 N N . LEU A 1 85 ? 5.870 13.878 6.856 1.00 39.28 85 LEU A N 1
ATOM 686 C CA . LEU A 1 85 ? 6.294 12.512 6.501 1.00 39.28 85 LEU A CA 1
ATOM 687 C C . LEU A 1 85 ? 7.795 12.271 6.777 1.00 39.28 85 LEU A C 1
ATOM 689 O O . LEU A 1 85 ? 8.660 12.507 5.930 1.00 39.28 85 LEU A O 1
ATOM 693 N N . SER A 1 86 ? 8.116 11.732 7.954 1.00 33.78 86 SER A N 1
ATOM 694 C CA . SER A 1 86 ? 9.456 11.254 8.311 1.00 33.78 86 SER A CA 1
ATOM 695 C C . SER A 1 86 ? 9.578 9.718 8.186 1.00 33.78 86 SER A C 1
ATOM 697 O O . SER A 1 86 ? 9.170 8.935 9.031 1.00 33.78 86 SER A O 1
ATOM 699 N N . ARG A 1 87 ? 10.198 9.295 7.074 1.00 36.94 87 ARG A N 1
ATOM 700 C CA . ARG A 1 87 ? 11.109 8.135 6.889 1.00 36.94 87 ARG A CA 1
ATOM 701 C C . ARG A 1 87 ? 10.713 6.681 7.228 1.00 36.94 87 ARG A C 1
ATOM 703 O O . ARG A 1 87 ? 11.580 5.827 7.040 1.00 36.94 87 ARG A O 1
ATOM 710 N N . ILE A 1 88 ? 9.479 6.321 7.573 1.00 34.66 88 ILE A N 1
ATOM 711 C CA . ILE A 1 88 ? 9.121 4.896 7.771 1.00 34.66 88 ILE A CA 1
ATOM 712 C C . ILE A 1 88 ? 8.108 4.440 6.718 1.00 34.66 88 ILE A C 1
ATOM 714 O O . ILE A 1 88 ? 6.990 4.934 6.685 1.00 34.66 88 ILE A O 1
ATOM 718 N N . LYS A 1 89 ? 8.504 3.501 5.845 1.00 47.91 89 LYS A N 1
ATOM 719 C CA . LYS A 1 89 ? 7.598 2.858 4.882 1.00 47.91 89 LYS A CA 1
ATOM 720 C C . LYS A 1 89 ? 6.910 1.692 5.561 1.00 47.91 89 LYS A C 1
ATOM 722 O O . LYS A 1 89 ? 7.591 0.717 5.857 1.00 47.91 89 LYS A O 1
ATOM 727 N N . LEU A 1 90 ? 5.610 1.790 5.794 1.00 43.44 90 LEU A N 1
ATOM 728 C CA . LEU A 1 90 ? 4.828 0.746 6.448 1.00 43.44 90 LEU A CA 1
ATOM 729 C C . LEU A 1 90 ? 3.799 0.214 5.441 1.00 43.44 90 LEU A C 1
ATOM 731 O O . LEU A 1 90 ? 3.071 0.997 4.833 1.00 43.44 90 LEU A O 1
ATOM 735 N N . LEU A 1 91 ? 3.812 -1.093 5.196 1.00 47.62 91 LEU A N 1
ATOM 736 C CA . LEU A 1 91 ? 2.877 -1.778 4.305 1.00 47.62 91 LEU A CA 1
ATOM 737 C C . LEU A 1 91 ? 2.033 -2.732 5.106 1.00 47.62 91 LEU A C 1
ATOM 739 O O . LEU A 1 91 ? 2.581 -3.436 5.949 1.00 47.62 91 LEU A O 1
ATOM 743 N N . THR A 1 92 ? 0.760 -2.835 4.761 1.00 44.06 92 THR A N 1
ATOM 744 C CA . THR A 1 92 ? -0.119 -3.804 5.391 1.00 44.06 92 THR A CA 1
ATOM 745 C C . THR A 1 92 ? -0.662 -4.785 4.361 1.00 44.06 92 THR A C 1
ATOM 747 O O . THR A 1 92 ? -1.252 -4.358 3.374 1.00 44.06 92 THR A O 1
ATOM 750 N N . TYR A 1 93 ? -0.423 -6.082 4.562 1.00 43.75 93 TYR A N 1
ATOM 751 C CA . TYR A 1 93 ? -0.679 -7.139 3.582 1.00 43.75 93 TYR A CA 1
ATOM 752 C C . TYR A 1 93 ? -1.739 -8.161 4.044 1.00 43.75 93 TYR A C 1
ATOM 754 O O . TYR A 1 93 ? -1.694 -8.583 5.195 1.00 43.75 93 TYR A O 1
ATOM 762 N N . ILE A 1 94 ? -2.631 -8.599 3.141 1.00 38.28 94 ILE A N 1
ATOM 763 C CA . ILE A 1 94 ? -3.614 -9.690 3.312 1.00 38.28 94 ILE A CA 1
ATOM 764 C C . ILE A 1 94 ? -3.166 -10.951 2.552 1.00 38.28 94 ILE A C 1
ATOM 766 O O . ILE A 1 94 ? -3.372 -11.044 1.344 1.00 38.28 94 ILE A O 1
ATOM 770 N N . ASN A 1 95 ? -2.589 -11.944 3.237 1.00 35.00 95 ASN A N 1
ATOM 771 C CA . ASN A 1 95 ? -2.382 -13.267 2.627 1.00 35.00 95 ASN A CA 1
ATOM 772 C C . ASN A 1 95 ? -3.736 -13.975 2.468 1.00 35.00 95 ASN A C 1
ATOM 774 O O . ASN A 1 95 ? -4.556 -13.920 3.387 1.00 35.00 95 ASN A O 1
ATOM 778 N N . LYS A 1 96 ? -3.942 -14.628 1.320 1.00 39.97 96 LYS A N 1
ATOM 779 C CA . LYS A 1 96 ? -5.051 -15.568 1.120 1.00 39.97 96 LYS A CA 1
ATOM 780 C C . LYS A 1 96 ? -4.861 -16.818 1.978 1.00 39.97 96 LYS A C 1
ATOM 782 O O . LYS A 1 96 ? -3.689 -17.221 2.159 1.00 39.97 96 LYS A O 1
#

Solvent-accessible surface area (backbone atoms only — not comparable to full-atom values): 6054 Å² total; per-residue (Å²): 108,68,60,58,53,48,42,35,51,70,72,66,71,36,57,69,67,57,49,50,63,51,54,75,49,52,42,82,47,79,48,59,92,92,55,73,94,73,57,91,96,59,85,84,83,70,54,70,51,35,74,28,47,73,50,73,48,66,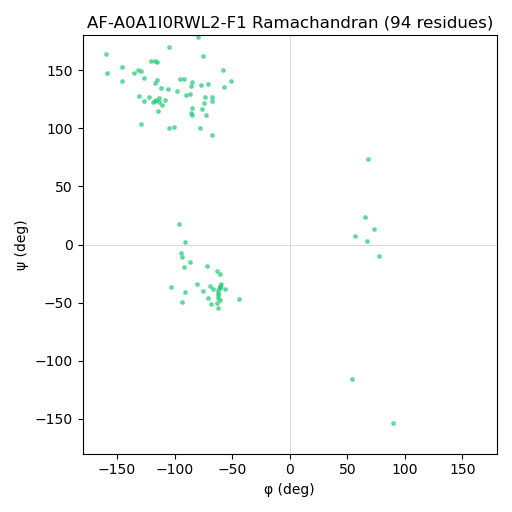49,75,58,91,91,49,76,46,81,72,48,74,46,54,23,58,41,57,80,72,72,41,81,79,82,75,88,75,87,49,31,33,31,41,30,51,76,130

Foldseek 3Di:
DVLLQCCQVPVVVHDPVVVVVVVVQKDKDKDFVPDDPDDPPDDDQKDKAWQADKDWDWDDDPPDIGTDDMGHHSCVVVVNDDDDRPTITIIIIGHD

Nearest PDB structures (foldseek):
  4qxk-assembly1_A  TM=7.221E-01  e=4.084E-03  Homo sapiens
  5j3u-assembly1_A  TM=6.912E-01  e=1.382E-02  Toxoplasma gondii
  6rsx-assembly1_A  TM=7.132E-01  e=2.873E-02  Euglena gracilis
  3idc-assembly1_B  TM=5.658E-01  e=7.514E-03  Rattus norvegicus
  5d1i-assembly1_B  TM=6.809E-01  e=6.747E-02  Brucella abortus bv. 1 str. 9-941

Sequence (96 aa):
MESLIALFTGKLGLDQNHFETFYARLKTKSLKKKESLIREGAVCNFIAFVSSGTFRSYIRNNEDEFNNDFYFDIASYLGIKPESLSRIKLLTYINK

Secondary structure (DSSP, 8-state):
-HHHHHIIIIIS---HHHHHHHHTTEEEEEE-TT--SS-TT------EEEEESEEEEEEEETTEEEEEEEEEBHHHHTT---S---S-EEEEEE--